Protein AF-A0A2P6FQE7-F1 (afdb_monomer_lite)

Sequence (175 aa):
MYLRPFFWFLISMLLSCQSYEQNRVTEAIDEPSLITPINEGGLLEGHDRLDLSLETLEQQSKDKAEAAEKLAIARKERIVIETEKPPSIDQDINIASFARSSSNQKGQSIYSRPSFHTFNHNTECALLNNDSNAQRFFLNSGGPEIDTKNLDPDGDGFACQWDPAIYRQLAIPED

Radius of gyration: 36.79 Å; chains: 1; bounding box: 106×40×86 Å

Structure (mmCIF, N/CA/C/O backbone):
data_AF-A0A2P6FQE7-F1
#
_entry.id   AF-A0A2P6FQE7-F1
#
loop_
_atom_site.group_PDB
_atom_site.id
_atom_site.type_symbol
_atom_site.label_atom_id
_atom_site.label_alt_id
_atom_site.label_comp_id
_atom_site.label_asym_id
_atom_site.label_entity_id
_atom_site.label_seq_id
_atom_site.pdbx_PDB_ins_code
_atom_site.Cartn_x
_atom_site.Cartn_y
_atom_site.Cartn_z
_atom_site.occupancy
_atom_site.B_iso_or_equiv
_atom_site.auth_seq_id
_atom_site.auth_comp_id
_atom_site.auth_asym_id
_atom_site.auth_atom_id
_atom_site.pdbx_PDB_model_num
ATOM 1 N N . MET A 1 1 ? 70.536 -21.355 20.648 1.00 39.00 1 MET A N 1
ATOM 2 C CA . MET A 1 1 ? 70.490 -20.409 21.781 1.00 39.00 1 MET A CA 1
ATOM 3 C C . MET A 1 1 ? 69.064 -20.428 22.310 1.00 39.00 1 MET A C 1
ATOM 5 O O . MET A 1 1 ? 68.151 -20.057 21.588 1.00 39.00 1 MET A O 1
ATOM 9 N N . TYR A 1 2 ? 68.876 -21.053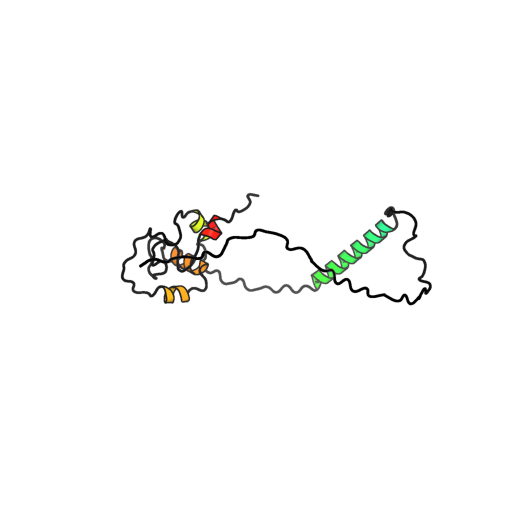 23.472 1.00 45.00 2 TYR A N 1
ATOM 10 C CA . TYR A 1 2 ? 67.594 -21.255 24.151 1.00 45.00 2 TYR A CA 1
ATOM 11 C C . TYR A 1 2 ? 67.109 -19.955 24.816 1.00 45.00 2 TYR A C 1
ATOM 13 O O . TYR A 1 2 ? 67.956 -19.231 25.327 1.00 45.00 2 TYR A O 1
ATOM 21 N N . LEU A 1 3 ? 65.788 -19.708 24.857 1.00 38.44 3 LEU A N 1
ATOM 22 C CA . LEU A 1 3 ? 64.963 -19.578 26.085 1.00 38.44 3 LEU A CA 1
ATOM 23 C C . LEU A 1 3 ? 63.560 -18.984 25.774 1.00 38.44 3 LEU A C 1
ATOM 25 O O . LEU A 1 3 ? 63.424 -17.824 25.404 1.00 38.44 3 LEU A O 1
ATOM 29 N N . ARG A 1 4 ? 62.510 -19.789 25.991 1.00 58.47 4 ARG A N 1
ATOM 30 C CA . ARG A 1 4 ? 61.230 -19.394 26.642 1.00 58.47 4 ARG A CA 1
ATOM 31 C C . ARG A 1 4 ? 61.449 -19.545 28.171 1.00 58.47 4 ARG A C 1
ATOM 33 O O . ARG A 1 4 ? 62.369 -20.312 28.472 1.00 58.47 4 ARG A O 1
ATOM 40 N N . PRO A 1 5 ? 60.674 -18.981 29.144 1.00 56.62 5 PRO A N 1
ATOM 41 C CA . PRO A 1 5 ? 59.196 -19.082 29.254 1.00 56.62 5 PRO A CA 1
ATOM 42 C C . PRO A 1 5 ? 58.508 -18.013 30.178 1.00 56.62 5 PRO A C 1
ATOM 44 O O . PRO A 1 5 ? 59.052 -16.933 30.350 1.00 56.62 5 PRO A O 1
ATOM 47 N N . PHE A 1 6 ? 57.358 -18.372 30.790 1.00 51.47 6 PHE A N 1
ATOM 48 C CA . PHE A 1 6 ? 56.432 -17.672 31.724 1.00 51.47 6 PHE A CA 1
ATOM 49 C C . PHE A 1 6 ? 55.226 -17.022 31.024 1.00 51.47 6 PHE A C 1
ATOM 51 O O . PHE A 1 6 ? 55.340 -15.954 30.447 1.00 51.47 6 PHE A O 1
ATOM 58 N N . PHE A 1 7 ? 54.048 -17.649 30.896 1.00 46.66 7 PHE A N 1
ATOM 59 C CA . PHE A 1 7 ? 53.242 -18.437 31.850 1.00 46.66 7 PHE A CA 1
ATOM 60 C C . PHE A 1 7 ? 52.832 -17.616 33.082 1.00 46.66 7 PHE A C 1
ATOM 62 O O . PHE A 1 7 ? 53.465 -17.685 34.130 1.00 46.66 7 PHE A O 1
ATOM 69 N N . TRP A 1 8 ? 51.749 -16.851 32.938 1.00 44.72 8 TRP A N 1
ATOM 70 C CA . TRP A 1 8 ? 50.928 -16.372 34.049 1.00 44.72 8 TRP A CA 1
ATOM 71 C C . TRP A 1 8 ? 49.517 -16.928 33.801 1.00 44.72 8 TRP A C 1
ATOM 73 O O . TRP A 1 8 ? 48.874 -16.569 32.822 1.00 44.72 8 TRP A O 1
ATOM 83 N N . PHE A 1 9 ? 49.276 -18.140 34.299 1.00 44.72 9 PHE A N 1
ATOM 84 C CA . PHE A 1 9 ? 48.469 -18.432 35.491 1.00 44.72 9 PHE A CA 1
ATOM 85 C C . PHE A 1 9 ? 46.962 -18.152 35.312 1.00 44.72 9 PHE A C 1
ATOM 87 O O . PHE A 1 9 ? 46.507 -17.016 35.290 1.00 44.72 9 PHE A O 1
ATOM 94 N N . LEU A 1 10 ? 46.221 -19.262 35.199 1.00 48.59 10 LEU A N 1
ATOM 95 C CA . LEU A 1 10 ? 44.802 -19.456 35.535 1.00 48.59 10 LEU A CA 1
ATOM 96 C C . LEU A 1 10 ? 44.470 -18.988 36.971 1.00 48.59 10 LEU A C 1
ATOM 98 O O . LEU A 1 10 ? 45.400 -18.873 37.763 1.00 48.59 10 LEU A O 1
ATOM 102 N N . ILE A 1 11 ? 43.159 -18.875 37.290 1.00 53.41 11 ILE A N 1
ATOM 103 C CA . ILE A 1 11 ? 42.444 -18.724 38.604 1.00 53.41 11 ILE A CA 1
ATOM 104 C C . ILE A 1 11 ? 41.598 -17.425 38.573 1.00 53.41 11 ILE A C 1
ATOM 106 O O . ILE A 1 11 ? 42.147 -16.384 38.248 1.00 53.41 11 ILE A O 1
ATOM 110 N N . SER A 1 12 ? 40.290 -17.303 38.852 1.00 53.62 12 SER A N 1
ATOM 111 C CA . SER A 1 12 ? 39.207 -18.092 39.485 1.00 53.62 12 SER A CA 1
ATOM 112 C C . SER A 1 12 ? 37.873 -17.462 39.007 1.00 53.62 12 SER A C 1
ATOM 114 O O . SER A 1 12 ? 37.788 -16.244 38.914 1.00 53.62 12 SER A O 1
ATOM 116 N N . MET A 1 13 ? 36.874 -18.183 38.494 1.00 49.25 13 MET A N 1
ATOM 117 C CA . MET A 1 13 ? 35.735 -18.791 39.211 1.00 49.25 13 MET A CA 1
ATOM 118 C C . MET A 1 13 ? 34.930 -17.852 40.149 1.00 49.25 13 MET A C 1
ATOM 120 O O . MET A 1 13 ? 35.375 -17.544 41.245 1.00 49.25 13 MET A O 1
ATOM 124 N N . LEU A 1 14 ? 33.733 -17.467 39.666 1.00 49.31 14 LEU A N 1
ATOM 125 C CA . LEU A 1 14 ? 32.414 -17.346 40.331 1.00 49.31 14 LEU A CA 1
ATOM 126 C C . LEU A 1 14 ? 32.338 -16.853 41.796 1.00 49.31 14 LEU A C 1
ATOM 128 O O . LEU A 1 14 ? 32.812 -17.558 42.676 1.00 49.31 14 LEU A O 1
ATOM 132 N N . LEU A 1 15 ? 31.576 -15.774 42.064 1.00 50.03 15 LEU A N 1
ATOM 133 C CA . LEU A 1 15 ? 30.361 -15.766 42.920 1.00 50.03 15 LEU A CA 1
ATOM 134 C C . LEU A 1 15 ? 29.827 -14.334 43.190 1.00 50.03 15 LEU A C 1
ATOM 136 O O . LEU A 1 15 ? 30.575 -13.444 43.577 1.00 50.03 15 LEU A O 1
ATOM 140 N N . SER A 1 16 ? 28.497 -14.202 43.104 1.00 42.50 16 SER A N 1
ATOM 141 C CA . SER A 1 16 ? 27.635 -13.321 43.920 1.00 42.50 16 SER A CA 1
ATOM 142 C C . SER A 1 16 ? 27.514 -11.822 43.588 1.00 42.50 16 SER A C 1
ATOM 144 O O . SER A 1 16 ? 28.149 -10.973 44.204 1.00 42.50 16 SER A O 1
ATOM 146 N N . CYS A 1 17 ? 26.518 -11.475 42.762 1.00 47.03 17 CYS A N 1
ATOM 147 C CA . CYS A 1 17 ? 25.745 -10.247 42.984 1.00 47.03 17 CYS A CA 1
ATOM 148 C C . CYS A 1 17 ? 24.783 -10.483 44.161 1.00 47.03 17 CYS A C 1
ATOM 150 O O . CYS A 1 17 ? 23.728 -11.083 43.978 1.00 47.03 17 CYS A O 1
ATOM 152 N N . GLN A 1 18 ? 25.134 -10.021 45.361 1.00 47.56 18 GLN A N 1
ATOM 153 C CA . GLN A 1 18 ? 24.166 -9.769 46.433 1.00 47.56 18 GLN A CA 1
ATOM 154 C C . GLN A 1 18 ? 24.602 -8.558 47.253 1.00 47.56 18 GLN A C 1
ATOM 156 O O . GLN A 1 18 ? 25.494 -8.681 48.084 1.00 47.56 18 GLN A O 1
ATOM 161 N N . SER A 1 19 ? 23.918 -7.433 47.037 1.00 46.88 19 SER A N 1
ATOM 162 C CA . SER A 1 19 ? 23.492 -6.510 48.099 1.00 46.88 19 SER A CA 1
ATOM 163 C C . SER A 1 19 ? 22.696 -5.350 47.488 1.00 46.88 19 SER A C 1
ATOM 165 O O . SER A 1 19 ? 23.228 -4.328 47.069 1.00 46.88 19 SER A O 1
ATOM 167 N N . TYR A 1 20 ? 21.381 -5.548 47.412 1.00 51.09 20 TYR A N 1
ATOM 168 C CA . TYR A 1 20 ? 20.400 -4.474 47.287 1.00 51.09 20 TYR A CA 1
ATOM 169 C C . TYR A 1 20 ? 20.243 -3.867 48.687 1.00 51.09 20 TYR A C 1
ATOM 171 O O . TYR A 1 20 ? 19.619 -4.482 49.551 1.00 51.09 20 TYR A O 1
ATOM 179 N N . GLU A 1 21 ? 20.878 -2.723 48.948 1.00 49.84 21 GLU A N 1
ATOM 180 C CA . GLU A 1 21 ? 20.676 -2.001 50.207 1.00 49.84 21 GLU A CA 1
ATOM 181 C C . GLU A 1 21 ? 19.367 -1.208 50.177 1.00 49.84 21 GLU A C 1
ATOM 183 O O . GLU A 1 21 ? 19.104 -0.384 49.299 1.00 49.84 21 GLU A O 1
ATOM 188 N N .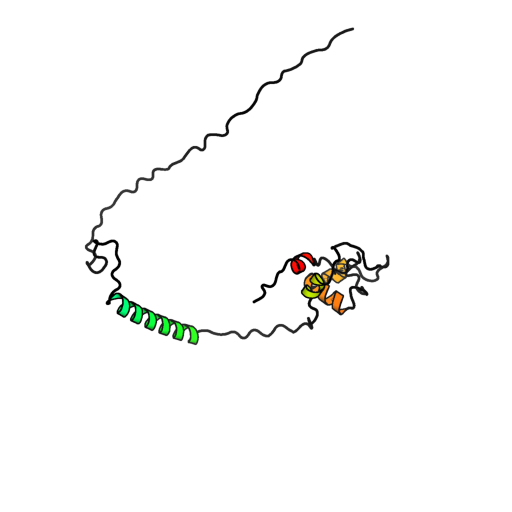 GLN A 1 22 ? 18.546 -1.496 51.183 1.00 45.94 22 GLN A N 1
ATOM 189 C CA . GLN A 1 22 ? 17.302 -0.831 51.522 1.00 45.94 22 GLN A CA 1
ATOM 190 C C . GLN A 1 22 ? 17.583 0.554 52.121 1.00 45.94 22 GLN A C 1
ATOM 192 O O . GLN A 1 22 ? 17.886 0.661 53.306 1.00 45.94 22 GLN A O 1
ATOM 197 N N . ASN A 1 23 ? 17.359 1.626 51.362 1.00 43.31 23 ASN A N 1
ATOM 198 C CA . ASN A 1 23 ? 17.138 2.947 51.958 1.00 43.31 23 ASN A CA 1
ATOM 199 C C . ASN A 1 23 ? 15.663 3.081 52.352 1.00 43.31 23 ASN A C 1
ATOM 201 O O . ASN A 1 23 ? 14.821 3.520 51.570 1.00 43.31 23 ASN A O 1
ATOM 205 N N . ARG A 1 24 ? 15.342 2.664 53.580 1.00 46.38 24 ARG A N 1
ATOM 206 C CA . ARG A 1 24 ? 14.046 2.916 54.218 1.00 46.38 24 ARG A CA 1
ATOM 207 C C . ARG A 1 24 ? 14.148 4.245 54.968 1.00 46.38 24 ARG A C 1
ATOM 209 O O . ARG A 1 24 ? 14.671 4.292 56.076 1.00 46.38 24 ARG A O 1
ATOM 216 N N . VAL A 1 25 ? 13.677 5.325 54.351 1.00 43.59 25 VAL A N 1
ATOM 217 C CA . VAL A 1 25 ? 13.441 6.591 55.055 1.00 43.59 25 VAL A CA 1
ATOM 218 C C . VAL A 1 25 ? 12.284 6.353 56.023 1.00 43.59 25 VAL A C 1
ATOM 220 O O . VAL A 1 25 ? 11.158 6.091 55.608 1.00 43.59 25 VAL A O 1
ATOM 223 N N . THR A 1 26 ? 12.575 6.366 57.319 1.00 47.22 26 THR A N 1
ATOM 224 C CA . THR A 1 26 ? 11.564 6.479 58.370 1.00 47.22 26 THR A CA 1
ATOM 225 C C . THR A 1 26 ? 11.167 7.944 58.471 1.00 47.22 26 THR A C 1
ATOM 227 O O . THR A 1 26 ? 11.887 8.735 59.078 1.00 47.22 26 THR A O 1
ATOM 230 N N . GLU A 1 27 ? 10.046 8.308 57.861 1.00 47.50 27 GLU A N 1
ATOM 231 C CA . GLU A 1 27 ? 9.388 9.582 58.128 1.00 47.50 27 GLU A CA 1
ATOM 232 C C . GLU A 1 27 ? 8.348 9.343 59.224 1.00 47.50 27 GLU A C 1
ATOM 234 O O . GLU A 1 27 ? 7.368 8.619 59.044 1.00 47.50 27 GLU A O 1
ATOM 239 N N . ALA A 1 28 ? 8.650 9.866 60.410 1.00 54.56 28 ALA A N 1
ATOM 240 C CA . ALA A 1 28 ? 7.741 9.899 61.540 1.00 54.56 28 ALA A CA 1
ATOM 241 C C . ALA A 1 28 ? 6.642 10.921 61.234 1.00 54.56 28 ALA A C 1
ATOM 243 O O . ALA A 1 28 ? 6.925 12.113 61.121 1.00 54.56 28 ALA A O 1
ATOM 244 N N . ILE A 1 29 ? 5.404 10.453 61.091 1.00 47.69 29 ILE A N 1
ATOM 245 C CA . ILE A 1 29 ? 4.235 11.329 61.073 1.00 47.69 29 ILE A CA 1
ATOM 246 C C . ILE A 1 29 ? 3.797 11.512 62.525 1.00 47.69 29 ILE A C 1
ATOM 248 O O . ILE A 1 29 ? 3.390 10.563 63.193 1.00 47.69 29 ILE A O 1
ATOM 252 N N . ASP A 1 30 ? 3.961 12.744 62.989 1.00 46.25 30 ASP A N 1
ATOM 253 C CA . ASP A 1 30 ? 3.414 13.304 64.219 1.00 46.25 30 ASP A CA 1
ATOM 254 C C . ASP A 1 30 ? 1.873 13.256 64.137 1.00 46.25 30 ASP A C 1
ATOM 256 O O . ASP A 1 30 ? 1.307 13.669 63.123 1.00 46.25 30 ASP A O 1
ATOM 260 N N . GLU A 1 31 ? 1.187 12.733 65.158 1.00 49.81 31 GLU A N 1
ATOM 261 C CA . GLU A 1 31 ? -0.281 12.792 65.264 1.00 49.81 31 GLU A CA 1
ATOM 262 C C . GLU A 1 31 ? -0.698 14.109 65.943 1.00 49.81 31 GLU A C 1
ATOM 264 O O . GLU A 1 31 ? -0.571 14.236 67.166 1.00 49.81 31 GLU A O 1
ATOM 269 N N . PRO A 1 32 ? -1.274 15.088 65.221 1.00 46.50 32 PRO A N 1
ATOM 270 C CA . PRO A 1 32 ? -2.087 16.111 65.851 1.00 46.50 32 PRO A CA 1
ATOM 271 C C . PRO A 1 32 ? -3.515 15.586 66.030 1.00 46.50 32 PRO A C 1
ATOM 273 O O . PRO A 1 32 ? -4.289 15.431 65.084 1.00 46.50 32 PRO A O 1
ATOM 276 N N . SER A 1 33 ? -3.860 15.340 67.289 1.00 60.47 33 SER A N 1
ATOM 277 C CA . SER A 1 33 ? -5.207 15.047 67.760 1.00 60.47 33 SER A CA 1
ATOM 278 C C . SER A 1 33 ? -6.198 16.154 67.378 1.00 60.47 33 SER A C 1
ATOM 280 O O . SER A 1 33 ? -6.071 17.304 67.791 1.00 60.47 33 SER A O 1
ATOM 282 N N . LEU A 1 34 ? -7.235 15.788 66.621 1.00 38.28 34 LEU A N 1
ATOM 283 C CA . LEU A 1 34 ? -8.416 16.620 66.371 1.00 38.28 34 LEU A CA 1
ATOM 284 C C . LEU A 1 34 ? -9.657 15.723 66.259 1.00 38.28 34 LEU A C 1
ATOM 286 O O . LEU A 1 34 ? -10.215 15.512 65.186 1.00 38.28 34 LEU A O 1
ATOM 290 N N . ILE A 1 35 ? -10.109 15.195 67.398 1.00 42.56 35 ILE A N 1
ATOM 291 C CA . ILE A 1 35 ? -11.469 14.660 67.510 1.00 42.56 35 ILE A CA 1
ATOM 292 C C . ILE A 1 35 ? -12.395 15.861 67.715 1.00 42.56 35 ILE A C 1
ATOM 294 O O . ILE A 1 35 ? -12.490 16.419 68.807 1.00 42.56 35 ILE A O 1
ATOM 298 N N . THR A 1 36 ? -13.060 16.278 66.641 1.00 47.56 36 THR A N 1
ATOM 299 C CA . THR A 1 36 ? -14.309 17.046 66.728 1.00 47.56 36 THR A CA 1
ATOM 300 C C . THR A 1 36 ? -15.475 16.069 66.553 1.00 47.56 36 THR A C 1
ATOM 302 O O . THR A 1 36 ? -15.310 15.063 65.861 1.00 47.56 36 THR A O 1
ATOM 305 N N . PRO A 1 37 ? -16.634 16.296 67.199 1.00 45.41 37 PRO A N 1
ATOM 306 C CA . PRO A 1 37 ? -17.730 15.340 67.181 1.00 45.41 37 PRO A CA 1
ATOM 307 C C . PRO A 1 37 ? -18.388 15.378 65.801 1.00 45.41 37 PRO A C 1
ATOM 309 O O . PRO A 1 37 ? -19.129 16.305 65.472 1.00 45.41 37 PRO A O 1
ATOM 312 N N . ILE A 1 38 ? -18.082 14.384 64.972 1.00 42.78 38 ILE A N 1
ATOM 313 C CA . ILE A 1 38 ? -18.813 14.131 63.734 1.00 42.78 38 ILE A CA 1
ATOM 314 C C . ILE A 1 38 ? -20.143 13.498 64.134 1.00 42.78 38 ILE A C 1
ATOM 316 O O . ILE A 1 38 ? -20.168 12.523 64.877 1.00 42.78 38 ILE A O 1
ATOM 320 N N . ASN A 1 39 ? -21.237 14.108 63.679 1.00 43.69 39 ASN A N 1
ATOM 321 C CA . ASN A 1 39 ? -22.594 13.602 63.839 1.00 43.69 39 ASN A CA 1
ATOM 322 C C . ASN A 1 39 ? -22.652 12.103 63.510 1.00 43.69 39 ASN A C 1
ATOM 324 O O . ASN A 1 39 ? -22.439 11.701 62.367 1.00 43.69 39 ASN A O 1
ATOM 328 N N . GLU A 1 40 ? -22.965 11.318 64.535 1.00 50.97 40 GLU A N 1
ATOM 329 C CA . GLU A 1 40 ? -23.280 9.892 64.497 1.00 50.97 40 GLU A CA 1
ATOM 330 C C . GLU A 1 40 ? -24.487 9.671 63.574 1.00 50.97 40 GLU A C 1
ATOM 332 O O . GLU A 1 40 ? -25.644 9.833 63.962 1.00 50.97 40 GLU A O 1
ATOM 337 N N . GLY A 1 41 ? -24.210 9.377 62.309 1.00 53.38 41 GLY A N 1
ATOM 338 C CA . GLY A 1 41 ? -25.227 9.200 61.279 1.00 53.38 41 GLY A CA 1
ATOM 339 C C . GLY A 1 41 ? -24.694 8.457 60.065 1.00 53.38 41 GLY A C 1
ATOM 340 O O . GLY A 1 41 ? -25.006 8.813 58.934 1.00 53.38 41 GLY A O 1
ATOM 341 N N . GLY A 1 42 ? -23.844 7.458 60.280 1.00 47.62 42 GLY A N 1
ATOM 342 C CA . GLY A 1 42 ? -23.343 6.617 59.205 1.00 47.62 42 GLY A CA 1
ATOM 343 C C . GLY A 1 42 ? -22.217 5.729 59.693 1.00 47.62 42 GLY A C 1
ATOM 344 O O . GLY A 1 42 ? -21.204 6.236 60.152 1.00 47.62 42 GLY A O 1
ATOM 345 N N . LEU A 1 43 ? -22.410 4.420 59.536 1.00 49.88 43 LEU A N 1
ATOM 346 C CA . LEU A 1 43 ? -21.503 3.334 59.916 1.00 49.88 43 LEU A CA 1
ATOM 347 C C . LEU A 1 43 ? -21.448 3.054 61.420 1.00 49.88 43 LEU A C 1
ATOM 349 O O . LEU A 1 43 ? -20.485 3.365 62.109 1.00 49.88 43 LEU A O 1
ATOM 353 N N . LEU A 1 44 ? -22.483 2.356 61.897 1.00 49.94 44 LEU A N 1
ATOM 354 C CA . LEU A 1 44 ? -22.369 1.551 63.107 1.00 49.94 44 LEU A CA 1
ATOM 355 C C . LEU A 1 44 ? -21.296 0.478 62.887 1.00 49.94 44 LEU A C 1
ATOM 357 O O . LEU A 1 44 ? -21.460 -0.466 62.112 1.00 49.94 44 LEU A O 1
ATOM 361 N N . GLU A 1 45 ? -20.187 0.673 63.582 1.00 56.94 45 GLU A N 1
ATOM 362 C CA . GLU A 1 45 ? -19.121 -0.283 63.812 1.00 56.94 45 GLU A CA 1
ATOM 363 C C . GLU A 1 45 ? -19.692 -1.503 64.552 1.00 56.94 45 GLU A C 1
ATOM 365 O O . GLU A 1 45 ? -20.258 -1.378 65.639 1.00 56.94 45 GLU A O 1
ATOM 370 N N . GLY A 1 46 ? -19.603 -2.698 63.958 1.00 53.50 46 GLY A N 1
ATOM 371 C CA . GLY A 1 46 ? -20.006 -3.901 64.687 1.00 53.50 46 GLY A CA 1
ATOM 372 C C . GLY A 1 46 ? -19.995 -5.220 63.934 1.00 53.50 46 GLY A C 1
ATOM 373 O O . GLY A 1 46 ? -19.666 -6.241 64.539 1.00 53.50 46 GLY A O 1
ATOM 374 N N . HIS A 1 47 ? -20.328 -5.265 62.644 1.00 47.53 47 HIS A N 1
ATOM 375 C CA . HIS A 1 47 ? -20.483 -6.547 61.951 1.00 47.53 47 HIS A CA 1
ATOM 376 C C . HIS A 1 47 ? -19.939 -6.465 60.527 1.00 47.53 47 HIS A C 1
ATOM 378 O O . HIS A 1 47 ? -20.310 -5.579 59.767 1.00 47.53 47 HIS A O 1
ATOM 384 N N . ASP A 1 48 ? -19.095 -7.431 60.164 1.00 59.25 48 ASP A N 1
ATOM 385 C CA . ASP A 1 48 ? -18.443 -7.631 58.857 1.00 59.25 48 ASP A CA 1
ATOM 386 C C . ASP A 1 48 ? -19.450 -8.019 57.741 1.00 59.25 48 ASP A C 1
ATOM 388 O O . ASP A 1 48 ? -19.211 -8.875 56.888 1.00 59.25 48 ASP A O 1
ATOM 392 N N . ARG A 1 49 ? -20.670 -7.478 57.814 1.00 58.50 49 ARG A N 1
ATOM 393 C CA . ARG A 1 49 ? -21.817 -7.796 56.968 1.00 58.50 49 ARG A CA 1
ATOM 394 C C . ARG A 1 49 ? -22.602 -6.517 56.697 1.00 58.50 49 ARG A C 1
ATOM 396 O O . ARG A 1 49 ? -23.257 -5.994 57.593 1.00 58.50 49 ARG A O 1
ATOM 403 N N . LEU A 1 50 ? -22.577 -6.058 55.445 1.00 63.75 50 LEU A N 1
ATOM 404 C CA . LEU A 1 50 ? -23.527 -5.062 54.951 1.00 63.75 50 LEU A CA 1
ATOM 405 C C . LEU A 1 50 ? -24.937 -5.677 54.939 1.00 63.75 50 LEU A C 1
ATOM 407 O O . LEU A 1 50 ? -25.188 -6.627 54.194 1.00 63.75 50 LEU A O 1
ATOM 411 N N . ASP A 1 51 ? -25.853 -5.134 55.740 1.00 61.06 51 ASP A N 1
ATOM 412 C CA . ASP A 1 51 ? -27.283 -5.432 55.634 1.00 61.06 51 ASP A CA 1
ATOM 413 C C . ASP A 1 51 ? -27.920 -4.519 54.572 1.00 61.06 51 ASP A C 1
ATOM 415 O O . ASP A 1 51 ? -28.075 -3.315 54.763 1.00 61.06 51 ASP A O 1
ATOM 419 N N . LEU A 1 52 ? -28.248 -5.103 53.417 1.00 64.31 52 LEU A N 1
ATOM 420 C CA . LEU A 1 52 ? -28.828 -4.422 52.252 1.00 64.31 52 LEU A CA 1
ATOM 421 C C . LEU A 1 52 ? -30.370 -4.435 52.260 1.00 64.31 52 LEU A C 1
ATOM 423 O O . LEU A 1 52 ? -30.991 -4.173 51.232 1.00 64.31 52 LEU A O 1
ATOM 427 N N . SER A 1 53 ? -31.029 -4.804 53.360 1.00 65.06 53 SER A N 1
ATOM 428 C CA . SER A 1 53 ? -32.370 -5.380 53.217 1.00 65.06 53 SER A 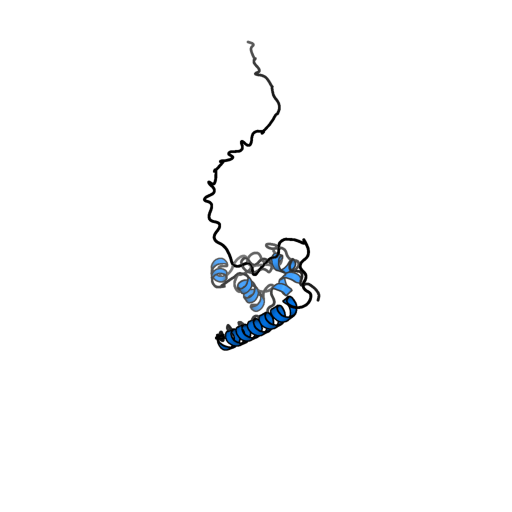CA 1
ATOM 429 C C . SER A 1 53 ? -33.514 -4.417 52.867 1.00 65.06 53 SER A C 1
ATOM 431 O O . SER A 1 53 ? -34.396 -4.874 52.147 1.00 65.06 53 SER A O 1
ATOM 433 N N . LEU A 1 54 ? -33.539 -3.123 53.235 1.00 56.62 54 LEU A N 1
ATOM 434 C CA . LEU A 1 54 ? -34.665 -2.238 52.837 1.00 56.62 54 LEU A CA 1
ATOM 435 C C . LEU A 1 54 ? -34.318 -0.749 52.627 1.00 56.62 54 LEU A C 1
ATOM 437 O O . LEU A 1 54 ? -34.687 -0.198 51.590 1.00 56.62 54 LEU A O 1
ATOM 441 N N . GLU A 1 55 ? -33.572 -0.098 53.529 1.00 62.47 55 GLU A N 1
ATOM 442 C CA . GLU A 1 55 ? -33.188 1.325 53.362 1.00 62.47 55 GLU A CA 1
ATOM 443 C C . GLU A 1 55 ? -32.276 1.544 52.142 1.00 62.47 55 GLU A C 1
ATOM 445 O O . GLU A 1 55 ? -32.380 2.549 51.438 1.00 62.47 55 GLU A O 1
ATOM 450 N N . THR A 1 56 ? -31.439 0.554 51.819 1.00 69.94 56 THR A N 1
ATOM 451 C CA . THR A 1 56 ? -30.527 0.616 50.667 1.00 69.94 56 THR A CA 1
ATOM 452 C C . THR A 1 56 ? -31.235 0.430 49.325 1.00 69.94 56 THR A C 1
ATOM 454 O O . THR A 1 56 ? -30.797 1.006 48.335 1.00 69.94 56 THR A O 1
ATOM 457 N N . LEU A 1 57 ? -32.352 -0.308 49.273 1.00 80.56 57 LEU A N 1
ATOM 458 C CA . LEU A 1 5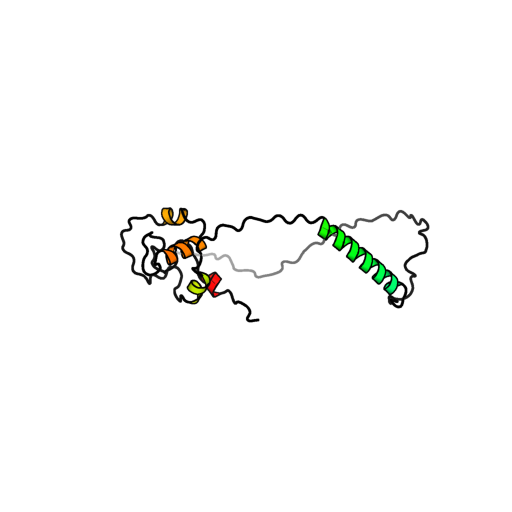7 ? -33.120 -0.506 48.039 1.00 80.56 57 LEU A CA 1
ATOM 459 C C . LEU A 1 57 ? -33.893 0.753 47.658 1.00 80.56 57 LEU A C 1
ATOM 461 O O . LEU A 1 57 ? -33.922 1.131 46.485 1.00 80.56 57 LEU A O 1
ATOM 465 N N . GLU A 1 58 ? -34.496 1.419 48.645 1.00 84.06 58 GLU A N 1
ATOM 466 C CA . GLU A 1 58 ? -35.153 2.700 48.407 1.00 84.06 58 GLU A CA 1
ATOM 467 C C . GLU A 1 58 ? -34.125 3.739 47.951 1.00 84.06 58 GLU A C 1
ATOM 469 O O . GLU A 1 58 ? -34.352 4.430 46.955 1.00 84.06 58 GLU A O 1
ATOM 474 N N . GLN A 1 59 ? -32.960 3.781 48.598 1.00 83.88 59 GLN A N 1
ATOM 475 C CA . GLN A 1 59 ? -31.883 4.680 48.205 1.00 83.88 59 GLN A CA 1
ATOM 476 C C . GLN A 1 59 ? -31.361 4.375 46.795 1.00 83.88 59 GLN A C 1
ATOM 478 O O . GLN A 1 59 ? -31.323 5.260 45.947 1.00 83.88 59 GLN A O 1
ATOM 483 N N . GLN A 1 60 ? -31.101 3.107 46.481 1.00 86.38 60 GLN A N 1
ATOM 484 C CA . GLN A 1 60 ? -30.686 2.673 45.148 1.00 86.38 60 GLN A CA 1
ATOM 485 C C . GLN A 1 60 ? -31.735 3.016 44.077 1.00 86.38 60 GLN A C 1
ATOM 487 O O . GLN A 1 60 ? -31.387 3.338 42.938 1.00 86.38 60 GLN A O 1
ATOM 492 N N . SER A 1 61 ? -33.026 2.962 44.422 1.00 88.94 61 SER A N 1
ATOM 493 C CA . SER A 1 61 ? -34.105 3.356 43.515 1.00 88.94 61 SER A CA 1
ATOM 494 C C . SER A 1 61 ? -34.102 4.862 43.231 1.00 88.94 61 SER A C 1
ATOM 496 O O . SER A 1 61 ? -34.283 5.258 42.076 1.00 88.94 61 SER A O 1
ATOM 498 N N . LYS A 1 62 ? -33.823 5.687 44.251 1.00 91.12 62 LYS A N 1
ATOM 499 C CA . LYS A 1 62 ? -33.681 7.144 44.128 1.00 91.12 62 LYS A CA 1
ATOM 500 C C . LYS A 1 62 ? -32.451 7.498 43.298 1.00 91.12 62 LYS A C 1
ATOM 502 O O . LYS A 1 62 ? -32.581 8.224 42.316 1.00 91.12 62 LYS A O 1
ATOM 507 N N . ASP A 1 63 ? -31.307 6.890 43.596 1.00 90.25 63 ASP A N 1
ATOM 508 C CA . ASP A 1 63 ? -30.052 7.119 42.875 1.00 90.25 63 ASP A CA 1
ATOM 509 C C . ASP A 1 63 ? -30.176 6.732 41.393 1.00 90.25 63 ASP A C 1
ATOM 511 O O . ASP A 1 63 ? -29.713 7.447 40.501 1.00 90.25 63 ASP A O 1
ATOM 515 N N . LYS A 1 64 ? -30.866 5.621 41.095 1.00 94.31 64 LYS A N 1
ATOM 516 C CA . LYS A 1 64 ? -31.156 5.199 39.717 1.00 94.31 64 LYS A CA 1
ATOM 517 C C . LYS A 1 64 ? -32.049 6.204 38.987 1.00 94.31 64 LYS A C 1
ATOM 519 O O . LYS A 1 64 ? -31.824 6.456 37.802 1.00 94.31 64 LYS A O 1
ATOM 524 N N . ALA A 1 65 ? -33.066 6.741 39.662 1.00 96.00 65 ALA A N 1
ATOM 525 C CA . ALA A 1 65 ? -33.962 7.736 39.082 1.00 96.00 65 ALA A CA 1
ATOM 526 C C . ALA A 1 65 ? -33.214 9.043 38.780 1.00 96.00 65 ALA A C 1
ATOM 528 O O . ALA A 1 65 ? -33.312 9.562 37.667 1.00 96.00 65 ALA A O 1
ATOM 529 N N . GLU A 1 66 ? -32.389 9.509 39.717 1.00 96.50 66 GLU A N 1
ATOM 530 C CA . GLU A 1 66 ? -31.557 10.699 39.543 1.00 96.50 66 GLU A CA 1
ATOM 531 C C . GLU A 1 66 ? -30.527 10.516 38.415 1.00 96.50 66 GLU A C 1
ATOM 533 O O . GLU A 1 66 ? -30.363 11.385 37.555 1.00 96.50 66 GLU A O 1
ATOM 538 N N . ALA A 1 67 ? -29.860 9.359 38.355 1.00 95.69 67 ALA A N 1
ATOM 539 C CA . ALA A 1 67 ? -28.923 9.041 37.282 1.00 95.69 67 ALA A CA 1
ATOM 540 C C . ALA A 1 67 ? -29.609 9.017 35.905 1.00 95.69 67 ALA A C 1
ATOM 542 O O . ALA A 1 67 ? -29.036 9.482 34.916 1.00 95.69 67 ALA A O 1
ATOM 543 N N . ALA A 1 68 ? -30.844 8.511 35.831 1.00 96.25 68 ALA A N 1
ATOM 544 C CA . ALA A 1 68 ? -31.627 8.510 34.600 1.00 96.25 68 ALA A CA 1
ATOM 545 C C . ALA A 1 68 ? -32.007 9.932 34.155 1.00 96.25 68 ALA A C 1
ATOM 547 O O . ALA A 1 68 ? -31.934 10.234 32.961 1.00 96.25 68 ALA A O 1
ATOM 548 N N . GLU A 1 69 ? -32.356 10.814 35.093 1.00 96.75 69 GLU A N 1
ATOM 549 C CA . GLU A 1 69 ? -32.644 12.222 34.810 1.00 96.75 69 GLU A CA 1
ATOM 550 C C . GLU A 1 69 ? -31.401 12.956 34.293 1.00 96.75 69 GLU A C 1
ATOM 552 O O . GLU A 1 69 ? -31.438 13.562 33.219 1.00 96.75 69 GLU A O 1
ATOM 557 N N . LYS A 1 70 ? -30.267 12.820 34.990 1.00 95.69 70 LYS A N 1
ATOM 558 C CA . LYS A 1 70 ? -28.975 13.382 34.565 1.00 95.69 70 LYS A CA 1
ATOM 559 C C . LYS A 1 70 ? -28.585 12.908 33.170 1.00 95.69 70 LYS A C 1
ATOM 561 O O . LYS A 1 70 ? -28.169 13.707 32.331 1.00 95.69 70 LYS A O 1
ATOM 566 N N . LEU A 1 71 ? -28.772 11.619 32.885 1.00 95.06 71 LEU A N 1
ATOM 567 C CA . LEU A 1 71 ? -28.508 11.061 31.563 1.00 95.06 71 LEU A CA 1
ATOM 568 C C . LEU A 1 71 ? -29.440 11.649 30.495 1.00 95.06 71 LEU A C 1
ATOM 570 O O . LEU A 1 71 ? -29.005 11.894 29.370 1.00 95.06 71 LEU A O 1
ATOM 574 N N . ALA A 1 72 ? -30.713 11.884 30.820 1.00 95.62 72 ALA A N 1
ATOM 575 C CA . ALA A 1 72 ? -31.661 12.505 29.901 1.00 95.62 72 ALA A CA 1
ATOM 576 C C . ALA A 1 72 ? -31.287 13.962 29.589 1.00 95.62 72 ALA A C 1
ATOM 578 O O . ALA A 1 72 ? -31.384 14.372 28.433 1.00 95.62 72 ALA A O 1
ATOM 579 N N . ILE A 1 73 ? -30.818 14.722 30.582 1.00 96.06 73 ILE A N 1
ATOM 580 C CA . ILE A 1 73 ? -30.312 16.091 30.402 1.00 96.06 73 ILE A CA 1
ATOM 581 C C . ILE A 1 73 ? -29.057 16.078 29.522 1.00 96.06 73 ILE A C 1
ATOM 583 O O . ILE A 1 73 ? -29.041 16.718 28.472 1.00 96.06 73 ILE A O 1
ATOM 587 N N . ALA A 1 74 ? -28.064 15.253 29.864 1.00 93.00 74 ALA A N 1
ATOM 588 C CA . ALA A 1 74 ? -26.823 15.131 29.097 1.00 93.00 74 ALA A CA 1
ATOM 589 C C . ALA A 1 74 ? -27.065 14.716 27.633 1.00 93.00 74 ALA A C 1
ATOM 591 O O . ALA A 1 74 ? -26.342 15.125 26.726 1.00 93.00 74 ALA A O 1
ATOM 592 N N . ARG A 1 75 ? -28.105 13.912 27.373 1.00 92.19 75 ARG A N 1
ATOM 593 C CA . ARG A 1 75 ? -28.523 13.558 26.008 1.00 92.19 75 ARG A CA 1
ATOM 594 C C . ARG A 1 75 ? -29.120 14.738 25.240 1.00 92.19 75 ARG A C 1
ATOM 596 O O . ARG A 1 75 ? -28.906 14.799 24.035 1.00 92.19 75 ARG A O 1
ATOM 603 N N . LYS A 1 76 ? -29.849 15.645 25.900 1.00 93.69 76 LYS A N 1
ATOM 604 C CA . LYS A 1 76 ? -30.429 16.850 25.274 1.00 93.69 76 LYS A CA 1
ATOM 605 C C . LYS A 1 76 ? -29.370 17.906 24.956 1.00 93.69 76 LYS A C 1
ATOM 607 O O . LYS A 1 76 ? -29.498 18.598 23.956 1.00 93.69 76 LYS A O 1
ATOM 612 N N . GLU A 1 77 ? -28.341 18.016 25.790 1.00 92.62 77 GLU A N 1
ATOM 613 C CA . GLU A 1 77 ? -27.236 18.970 25.608 1.00 92.62 77 GLU A CA 1
ATOM 614 C C . GLU A 1 77 ? -26.179 18.489 24.605 1.00 92.62 77 GLU A C 1
ATOM 616 O O . GLU A 1 77 ? -25.313 19.257 24.185 1.00 92.62 77 GLU A O 1
ATOM 621 N N . ARG A 1 78 ? -26.235 17.217 24.192 1.00 86.00 78 ARG A N 1
ATOM 622 C CA . ARG A 1 78 ? -25.309 16.667 23.206 1.00 86.00 78 ARG A CA 1
ATOM 623 C C . ARG A 1 78 ? -25.522 17.337 21.851 1.00 86.00 78 ARG A C 1
ATOM 625 O O . ARG A 1 78 ? -26.513 17.094 21.168 1.00 86.00 78 ARG A O 1
ATOM 632 N N . ILE A 1 79 ? -24.510 18.071 21.412 1.00 88.62 79 ILE A N 1
ATOM 633 C CA . ILE A 1 79 ? -24.380 18.521 20.030 1.00 88.62 79 ILE A CA 1
ATOM 634 C C . ILE A 1 79 ? -23.744 17.377 19.234 1.00 88.62 79 ILE A C 1
ATOM 636 O O . ILE A 1 79 ? -22.605 16.989 19.495 1.00 88.62 79 ILE A O 1
ATOM 640 N N . VAL A 1 80 ? -24.490 16.807 18.288 1.00 84.38 80 VAL A N 1
ATOM 641 C CA . VAL A 1 80 ? -23.952 15.848 17.315 1.00 84.38 80 VAL A CA 1
ATOM 642 C C . VAL A 1 80 ? -23.481 16.648 16.110 1.00 84.38 80 VAL A C 1
ATOM 644 O O . VAL A 1 80 ? -24.286 17.276 15.428 1.00 84.38 80 VAL A O 1
ATOM 647 N N . ILE A 1 81 ? -22.172 16.664 15.880 1.00 85.50 81 ILE A N 1
ATOM 648 C CA . ILE A 1 81 ? -21.592 17.284 14.692 1.00 85.50 81 ILE A CA 1
ATOM 649 C C . ILE A 1 81 ? -21.635 16.232 13.585 1.00 85.50 81 ILE A C 1
ATOM 651 O O . ILE A 1 81 ? -20.944 15.218 13.671 1.00 85.50 81 ILE A O 1
ATOM 655 N N . GLU A 1 82 ? -22.466 16.460 12.571 1.00 79.62 82 GLU A N 1
ATOM 656 C CA . GLU A 1 82 ? -22.466 15.648 11.356 1.00 79.62 82 GLU A CA 1
ATOM 657 C C . GLU A 1 82 ? -21.172 15.949 10.593 1.00 79.62 82 GLU A C 1
ATOM 659 O O . GLU A 1 82 ? -20.988 17.032 10.038 1.00 79.62 82 GLU A O 1
ATOM 664 N N . THR A 1 83 ? -20.227 15.016 10.620 1.00 78.06 83 THR A N 1
ATOM 665 C CA . THR A 1 83 ? -19.042 15.104 9.770 1.00 78.06 83 THR A CA 1
ATOM 666 C C . THR A 1 83 ? -19.429 14.748 8.346 1.00 78.06 83 THR A C 1
ATOM 668 O O . THR A 1 83 ? -20.106 13.742 8.125 1.00 78.06 83 THR A O 1
ATOM 671 N N . GLU A 1 84 ? -18.956 15.524 7.375 1.00 78.88 84 GLU A N 1
ATOM 672 C CA . GLU A 1 84 ? -19.086 15.175 5.964 1.00 78.88 84 GLU A CA 1
ATOM 673 C C . GLU A 1 84 ? -18.515 13.771 5.729 1.00 78.88 84 GLU A C 1
ATOM 675 O O . GLU A 1 84 ? -17.412 13.449 6.185 1.00 78.88 84 GLU A O 1
ATOM 680 N N . LYS A 1 85 ? -19.278 12.919 5.031 1.00 62.22 85 LYS A N 1
ATOM 681 C CA . LYS A 1 85 ? -18.788 11.610 4.602 1.00 62.22 85 LYS A CA 1
ATOM 682 C C . LYS A 1 85 ? -17.529 11.864 3.768 1.00 62.22 85 LYS A C 1
ATOM 684 O O . LYS A 1 85 ? -17.640 12.567 2.760 1.00 62.22 85 LYS A O 1
ATOM 689 N N . PRO A 1 86 ? -16.354 11.332 4.154 1.00 65.25 86 PRO A N 1
ATOM 690 C CA . PRO A 1 86 ? -15.164 11.491 3.335 1.00 65.25 86 PRO A CA 1
ATOM 691 C C . PRO A 1 86 ? -15.483 10.999 1.918 1.00 65.25 86 PRO A C 1
ATOM 693 O O . PRO A 1 86 ? -16.276 10.058 1.776 1.00 65.25 86 PRO A O 1
ATOM 696 N N . PRO A 1 87 ? -14.928 11.641 0.873 1.00 57.00 87 PRO A N 1
ATOM 697 C CA . PRO A 1 87 ? -15.195 11.244 -0.499 1.00 57.00 87 PRO A CA 1
ATOM 698 C C . PRO A 1 87 ? -14.986 9.737 -0.618 1.00 57.00 87 PRO A C 1
ATOM 700 O O . PRO A 1 87 ? -13.965 9.213 -0.164 1.00 57.00 87 PRO A O 1
ATOM 703 N N . SER A 1 88 ? -15.964 9.037 -1.194 1.00 55.38 88 SER A N 1
ATOM 704 C CA . SER A 1 88 ? -15.779 7.646 -1.578 1.00 55.38 88 SER A CA 1
ATOM 705 C C . SER A 1 88 ? -14.744 7.644 -2.693 1.00 55.38 88 SER A C 1
ATOM 707 O O . SER A 1 88 ? -15.078 7.786 -3.867 1.00 55.38 88 SER A O 1
ATOM 709 N N . ILE A 1 89 ? -13.466 7.557 -2.326 1.00 58.12 89 ILE A N 1
ATOM 710 C CA . ILE A 1 89 ? -12.475 7.036 -3.252 1.00 58.12 89 ILE A CA 1
ATOM 711 C C . ILE A 1 89 ? -13.026 5.668 -3.621 1.00 58.12 89 ILE A C 1
ATOM 713 O O . ILE A 1 89 ? -13.361 4.897 -2.723 1.00 58.12 89 ILE A O 1
ATOM 717 N N . ASP A 1 90 ? -13.219 5.436 -4.911 1.00 54.31 90 ASP A N 1
ATOM 718 C CA . ASP A 1 90 ? -13.655 4.164 -5.465 1.00 54.31 90 ASP A CA 1
ATOM 719 C C . ASP A 1 90 ? -12.617 3.106 -5.039 1.00 54.31 90 ASP A C 1
ATOM 721 O O . ASP A 1 90 ? -11.550 2.949 -5.630 1.00 54.31 90 ASP A O 1
ATOM 725 N N . GLN A 1 91 ? -12.839 2.536 -3.853 1.00 61.50 91 GLN A N 1
ATOM 726 C CA . GLN A 1 91 ? -11.955 1.643 -3.102 1.00 61.50 91 GLN A CA 1
ATOM 727 C C . GLN A 1 91 ? -12.559 0.239 -3.088 1.00 61.50 91 GLN A C 1
ATOM 729 O O . GLN A 1 91 ? -12.359 -0.513 -2.135 1.00 61.50 91 GLN A O 1
ATOM 734 N N . ASP A 1 92 ? -13.273 -0.136 -4.151 1.00 73.94 92 ASP A N 1
ATOM 735 C CA . ASP A 1 92 ? -13.843 -1.480 -4.308 1.00 73.94 92 ASP A CA 1
ATOM 736 C C . ASP A 1 92 ? -12.766 -2.582 -4.347 1.00 73.94 92 ASP A C 1
ATOM 738 O O . ASP A 1 92 ? -13.057 -3.774 -4.241 1.00 73.94 92 ASP A O 1
ATOM 742 N N . ILE A 1 93 ? -11.487 -2.203 -4.411 1.00 88.12 93 ILE A N 1
ATOM 743 C CA . ILE A 1 93 ? -10.366 -3.122 -4.260 1.00 88.12 93 ILE A CA 1
ATOM 744 C C . ILE A 1 93 ? -10.074 -3.391 -2.787 1.00 88.12 93 ILE A C 1
ATOM 746 O O . ILE A 1 93 ? -9.455 -2.601 -2.062 1.00 88.12 93 ILE A O 1
ATOM 750 N N . ASN A 1 94 ? -10.432 -4.601 -2.375 1.00 91.75 94 ASN A N 1
ATOM 751 C CA . ASN A 1 94 ? -10.071 -5.146 -1.081 1.00 91.75 94 ASN A CA 1
ATOM 752 C C . ASN A 1 94 ? -8.637 -5.721 -1.103 1.00 91.75 94 ASN A C 1
ATOM 754 O O . ASN A 1 94 ? -8.375 -6.855 -1.511 1.00 91.75 94 ASN A O 1
ATOM 758 N N . ILE A 1 95 ? -7.684 -4.930 -0.611 1.00 93.88 95 ILE A N 1
ATOM 759 C CA . ILE A 1 95 ? -6.274 -5.340 -0.497 1.00 93.88 95 ILE A CA 1
ATOM 760 C C . ILE A 1 95 ? -6.055 -6.462 0.528 1.00 93.88 95 ILE A C 1
ATOM 762 O O . ILE A 1 95 ? -5.109 -7.233 0.395 1.00 93.88 95 ILE A O 1
ATOM 766 N N . ALA A 1 96 ? -6.936 -6.601 1.524 1.00 93.75 96 ALA A N 1
ATOM 767 C CA . ALA A 1 96 ? -6.835 -7.659 2.525 1.00 93.75 96 ALA A CA 1
ATOM 768 C C . ALA A 1 96 ? -7.237 -9.021 1.944 1.00 93.75 96 ALA A C 1
ATOM 770 O O . ALA A 1 96 ? -6.626 -10.038 2.274 1.00 93.75 96 ALA A O 1
ATOM 771 N N . SER A 1 97 ? -8.236 -9.067 1.053 1.00 92.62 97 SER A N 1
ATOM 772 C CA . SER A 1 97 ? -8.521 -10.287 0.293 1.00 92.62 97 SER A CA 1
ATOM 773 C C . SER A 1 97 ? -7.377 -10.625 -0.656 1.00 92.62 97 SER A C 1
ATOM 775 O O . SER A 1 97 ? -6.966 -11.779 -0.676 1.00 92.62 97 SER A O 1
ATOM 777 N N . PHE A 1 98 ? -6.800 -9.633 -1.348 1.00 94.50 98 PHE A N 1
ATOM 778 C CA . PHE A 1 98 ? -5.639 -9.852 -2.220 1.00 94.50 98 PHE A CA 1
ATOM 779 C C . PHE A 1 98 ? -4.424 -10.409 -1.455 1.00 94.50 98 PHE A C 1
ATOM 781 O O . PHE A 1 98 ? -3.776 -11.362 -1.895 1.00 94.50 98 PHE A O 1
ATOM 788 N N . ALA A 1 99 ? -4.135 -9.868 -0.269 1.00 95.56 99 ALA A N 1
ATOM 789 C CA . ALA A 1 99 ? -3.062 -10.361 0.590 1.00 95.56 99 ALA A CA 1
ATOM 790 C C . ALA A 1 99 ? -3.255 -11.834 0.979 1.00 95.56 99 ALA A C 1
ATOM 792 O O . ALA A 1 99 ? -2.290 -12.593 0.994 1.00 95.56 99 ALA A O 1
ATOM 793 N N . ARG A 1 100 ? -4.495 -12.239 1.287 1.00 93.44 100 ARG A N 1
ATOM 794 C CA . ARG A 1 100 ? -4.828 -13.614 1.690 1.00 93.44 100 ARG A CA 1
ATOM 795 C C . ARG A 1 100 ? -4.873 -14.590 0.517 1.00 93.44 100 ARG A C 1
ATOM 797 O O . ARG A 1 100 ? -4.539 -15.753 0.704 1.00 93.44 100 ARG A O 1
ATOM 804 N N . SER A 1 101 ? -5.274 -14.141 -0.672 1.00 93.38 101 SER A N 1
ATOM 805 C CA . SER A 1 101 ? -5.265 -14.977 -1.878 1.00 93.38 101 SER A CA 1
ATOM 806 C C . SER A 1 101 ? -3.874 -15.135 -2.490 1.00 93.38 101 SER A C 1
ATOM 808 O O . SER A 1 101 ? -3.618 -16.120 -3.174 1.00 93.38 101 SER A O 1
ATOM 810 N N . SER A 1 102 ? -2.977 -14.168 -2.279 1.00 93.44 102 SER A N 1
ATOM 811 C CA . SER A 1 102 ? -1.604 -14.233 -2.782 1.00 93.44 102 SER A CA 1
ATOM 812 C C . SER A 1 102 ? -0.722 -15.090 -1.874 1.00 93.44 102 SER A C 1
ATOM 814 O O . SER A 1 102 ? -0.692 -14.915 -0.657 1.00 93.44 102 SER A O 1
ATOM 816 N N . SER A 1 103 ? 0.056 -15.986 -2.477 1.00 91.75 103 SER A N 1
ATOM 817 C CA . SER A 1 103 ? 1.032 -16.838 -1.781 1.00 91.75 103 SER A CA 1
ATOM 818 C C . SER A 1 103 ? 2.457 -16.277 -1.792 1.00 91.75 103 SER A 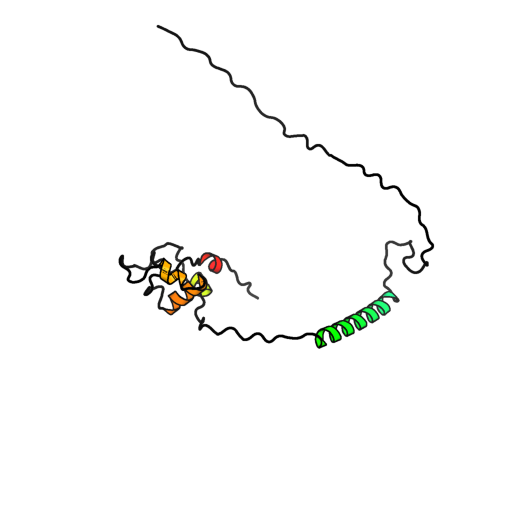C 1
ATOM 820 O O . SER A 1 103 ? 3.353 -16.855 -1.181 1.00 91.75 103 SER A O 1
ATOM 822 N N . ASN A 1 104 ? 2.681 -15.178 -2.510 1.00 94.00 104 ASN A N 1
ATOM 823 C CA . ASN A 1 104 ? 4.014 -14.659 -2.808 1.00 94.00 104 ASN A CA 1
ATOM 824 C C . ASN A 1 104 ? 4.619 -13.971 -1.584 1.00 94.00 104 ASN A C 1
ATOM 826 O O . ASN A 1 104 ? 3.907 -13.342 -0.787 1.00 94.00 104 ASN A O 1
ATOM 830 N N . GLN A 1 105 ? 5.931 -14.097 -1.427 1.00 95.06 105 GLN A N 1
ATOM 831 C CA . GLN A 1 105 ? 6.686 -13.391 -0.397 1.00 95.06 105 GLN A CA 1
ATOM 832 C C . GLN A 1 105 ? 7.078 -11.995 -0.887 1.00 95.06 105 GLN A C 1
ATOM 834 O O . GLN A 1 105 ? 7.249 -11.783 -2.083 1.00 95.06 105 GLN A O 1
ATOM 839 N N . LYS A 1 106 ? 7.240 -11.046 0.039 1.00 95.25 106 LYS A N 1
ATOM 840 C CA . LYS A 1 106 ? 7.765 -9.718 -0.292 1.00 95.25 106 LYS A CA 1
ATOM 841 C C . LYS A 1 106 ? 9.189 -9.839 -0.852 1.00 95.25 106 LYS A C 1
ATOM 843 O O . LYS A 1 106 ? 10.009 -10.557 -0.276 1.00 95.25 106 LYS A O 1
ATOM 848 N N . GLY A 1 107 ? 9.461 -9.175 -1.968 1.00 94.69 107 GLY A N 1
ATOM 849 C CA . GLY A 1 107 ? 10.689 -9.262 -2.755 1.00 94.69 107 GLY A CA 1
ATOM 850 C C . GLY A 1 107 ? 10.816 -10.515 -3.630 1.00 94.69 107 GLY A C 1
ATOM 851 O O . GLY A 1 107 ? 11.842 -10.705 -4.286 1.00 94.69 107 GLY A O 1
ATOM 852 N N . GLN A 1 108 ? 9.819 -11.407 -3.649 1.00 96.56 108 GLN A N 1
ATOM 853 C CA . GLN A 1 108 ? 9.854 -12.593 -4.502 1.00 96.56 108 GLN A CA 1
ATOM 854 C C . GLN A 1 108 ? 9.440 -12.228 -5.927 1.00 96.56 108 GLN A C 1
ATOM 856 O O . GLN A 1 108 ? 8.255 -12.186 -6.226 1.00 96.56 108 GLN A O 1
ATOM 861 N N . SER A 1 109 ? 10.407 -12.056 -6.826 1.00 95.44 109 SER A N 1
ATOM 862 C CA . SER A 1 109 ? 10.127 -11.746 -8.231 1.00 95.44 109 SER A CA 1
ATOM 863 C C . SER A 1 109 ? 9.375 -12.887 -8.933 1.00 95.44 109 SER A C 1
ATOM 865 O O . SER A 1 109 ? 9.955 -13.925 -9.263 1.00 95.44 109 SER A O 1
ATOM 867 N N . ILE A 1 110 ? 8.069 -12.710 -9.140 1.00 96.50 110 ILE A N 1
ATOM 868 C CA . ILE A 1 110 ? 7.194 -13.651 -9.861 1.00 96.50 110 ILE A CA 1
ATOM 869 C C . ILE A 1 110 ? 6.659 -13.056 -11.164 1.00 96.50 110 ILE A C 1
ATOM 871 O O . ILE A 1 110 ? 6.366 -13.795 -12.104 1.00 96.50 110 ILE A O 1
ATOM 875 N N . TYR A 1 111 ? 6.538 -11.730 -11.229 1.00 95.44 111 TYR A N 1
ATOM 876 C CA . TYR A 1 111 ? 6.142 -11.009 -12.423 1.00 95.44 111 TYR A CA 1
ATOM 877 C C . TYR A 1 111 ? 7.386 -10.447 -13.097 1.00 95.44 111 TYR A C 1
ATOM 879 O O . TYR A 1 111 ? 8.139 -9.670 -12.518 1.00 95.44 111 TYR A O 1
ATOM 887 N N . SER A 1 112 ? 7.601 -10.822 -14.356 1.00 94.69 112 SER A N 1
ATOM 888 C CA . SER A 1 112 ? 8.738 -10.317 -15.121 1.00 94.69 112 SER A CA 1
ATOM 889 C C . SER A 1 112 ? 8.602 -8.808 -15.343 1.00 94.69 112 SER A C 1
ATOM 891 O O . SER A 1 112 ? 7.599 -8.344 -15.892 1.00 94.69 112 SER A O 1
ATOM 893 N N . ARG A 1 113 ? 9.637 -8.045 -14.977 1.00 93.75 113 ARG A N 1
ATOM 894 C CA . ARG A 1 113 ? 9.718 -6.595 -15.199 1.00 93.75 113 ARG A CA 1
ATOM 895 C C . ARG A 1 113 ? 10.827 -6.259 -16.206 1.00 93.75 113 ARG A C 1
ATOM 897 O O . ARG A 1 113 ? 11.880 -6.899 -16.190 1.00 93.75 113 ARG A O 1
ATOM 904 N N . PRO A 1 114 ? 10.608 -5.299 -17.122 1.00 91.62 114 PRO A N 1
ATOM 905 C CA . PRO A 1 114 ? 11.657 -4.843 -18.028 1.00 91.62 114 PRO A CA 1
ATOM 906 C C . PRO A 1 114 ? 12.733 -4.079 -17.248 1.00 91.62 114 PRO A C 1
ATOM 908 O O . PRO A 1 114 ? 12.417 -3.386 -16.298 1.00 91.62 114 PRO A O 1
ATOM 911 N N . SER A 1 115 ? 13.997 -4.125 -17.675 1.00 89.31 115 SER A N 1
ATOM 912 C CA . SER A 1 115 ? 15.077 -3.380 -16.996 1.00 89.31 115 SER A CA 1
ATOM 913 C C . SER A 1 115 ? 15.034 -1.861 -17.220 1.00 89.31 115 SER A C 1
ATOM 915 O O . SER A 1 115 ? 15.808 -1.124 -16.613 1.00 89.31 115 SER A O 1
ATOM 917 N N . PHE A 1 116 ? 14.179 -1.387 -18.129 1.00 92.88 116 PHE A N 1
ATOM 918 C CA . PHE A 1 116 ? 14.009 0.026 -18.447 1.00 92.88 116 PHE A CA 1
ATOM 919 C C . PHE A 1 116 ? 12.575 0.453 -18.146 1.00 92.88 116 PHE A C 1
ATOM 921 O O . PHE A 1 116 ? 11.628 -0.143 -18.661 1.00 92.88 116 PHE A O 1
ATOM 928 N N . HIS A 1 117 ? 12.429 1.518 -17.361 1.00 91.19 117 HIS A N 1
ATOM 929 C CA . HIS A 1 117 ? 11.140 2.062 -16.952 1.00 91.19 117 HIS A CA 1
ATOM 930 C C . HIS A 1 117 ? 11.063 3.544 -17.308 1.00 91.19 117 HIS A C 1
ATOM 932 O O . HIS A 1 117 ? 12.016 4.295 -17.107 1.00 91.19 117 HIS A O 1
ATOM 938 N N . THR A 1 118 ? 9.909 3.976 -17.812 1.00 93.94 118 THR A N 1
ATOM 939 C CA . THR A 1 118 ? 9.648 5.392 -18.106 1.00 93.94 118 THR A CA 1
ATOM 940 C C . THR A 1 118 ? 9.429 6.209 -16.833 1.00 93.94 118 THR A C 1
ATOM 942 O O . THR A 1 118 ? 9.769 7.389 -16.795 1.00 93.94 118 THR A O 1
ATOM 945 N N . PHE A 1 119 ? 8.877 5.582 -15.792 1.00 95.50 119 PHE A N 1
ATOM 946 C CA . PHE A 1 119 ? 8.565 6.221 -14.519 1.00 95.50 119 PHE A CA 1
ATOM 947 C C . PHE A 1 119 ? 9.569 5.829 -13.433 1.00 95.50 119 PHE A C 1
ATOM 949 O O . PHE A 1 119 ? 10.043 4.690 -13.372 1.00 95.50 119 PHE A O 1
ATOM 956 N N . ASN A 1 120 ? 9.894 6.785 -12.562 1.00 96.19 120 ASN A N 1
ATOM 957 C CA . ASN A 1 120 ? 10.754 6.546 -11.411 1.00 96.19 120 ASN A CA 1
ATOM 958 C C . ASN A 1 120 ? 9.923 6.003 -10.241 1.00 96.19 120 ASN A C 1
ATOM 960 O O . ASN A 1 120 ? 9.017 6.689 -9.773 1.00 96.19 120 ASN A O 1
ATOM 964 N N . HIS A 1 121 ? 10.282 4.816 -9.746 1.00 95.44 121 HIS A N 1
ATOM 965 C CA . HIS A 1 121 ? 9.607 4.148 -8.630 1.00 95.44 121 HIS A CA 1
ATOM 966 C C . HIS A 1 121 ? 9.410 5.060 -7.409 1.00 95.44 121 HIS A C 1
ATOM 968 O O . HIS A 1 121 ? 8.293 5.246 -6.936 1.00 95.44 121 HIS A O 1
ATOM 974 N N . ASN A 1 122 ? 10.487 5.694 -6.931 1.00 95.62 122 ASN A N 1
ATOM 975 C CA . ASN A 1 122 ? 10.434 6.529 -5.729 1.00 95.62 122 ASN A CA 1
ATOM 976 C C . ASN A 1 122 ? 9.516 7.740 -5.924 1.00 95.62 122 ASN A C 1
ATOM 978 O O . ASN A 1 122 ? 8.811 8.134 -4.999 1.00 95.62 122 ASN A O 1
ATOM 982 N N . THR A 1 123 ? 9.519 8.332 -7.123 1.00 96.50 123 THR A N 1
ATOM 983 C CA . THR A 1 123 ? 8.648 9.464 -7.450 1.00 96.50 123 THR A CA 1
ATOM 984 C C . THR A 1 123 ? 7.184 9.049 -7.482 1.00 96.50 123 THR A C 1
ATOM 986 O O . THR A 1 123 ? 6.377 9.700 -6.827 1.00 96.50 123 THR A O 1
ATOM 989 N N . GLU A 1 124 ? 6.831 7.973 -8.189 1.00 96.62 124 GLU A N 1
ATOM 990 C CA . GLU A 1 124 ? 5.428 7.547 -8.288 1.00 96.62 124 GLU A CA 1
ATOM 991 C C . GLU A 1 124 ? 4.891 7.044 -6.939 1.00 96.62 124 GLU A C 1
ATOM 993 O O . GLU A 1 124 ? 3.762 7.368 -6.578 1.00 96.62 124 GLU A O 1
ATOM 998 N N . CYS A 1 125 ? 5.708 6.352 -6.138 1.00 96.25 125 CYS A N 1
ATOM 999 C CA . CYS A 1 125 ? 5.329 5.957 -4.780 1.00 96.25 125 CYS A CA 1
ATOM 1000 C C . CYS A 1 125 ? 5.120 7.160 -3.851 1.00 96.25 125 CYS A C 1
ATOM 1002 O O . CYS A 1 125 ? 4.189 7.154 -3.050 1.00 96.25 125 CYS A O 1
ATOM 1004 N N . ALA A 1 126 ? 5.926 8.220 -3.978 1.00 95.44 126 ALA A N 1
ATOM 1005 C CA . ALA A 1 126 ? 5.769 9.431 -3.170 1.00 95.44 126 ALA A CA 1
ATOM 1006 C C . ALA A 1 126 ? 4.488 10.227 -3.487 1.00 95.44 126 ALA A C 1
ATOM 1008 O O . ALA A 1 126 ? 4.048 11.023 -2.658 1.00 95.44 126 ALA A O 1
ATOM 1009 N N . LEU A 1 127 ? 3.876 10.025 -4.662 1.00 94.62 127 LEU A N 1
ATOM 1010 C CA . LEU A 1 127 ? 2.583 10.631 -5.008 1.00 94.62 127 LEU A CA 1
ATOM 1011 C C . LEU A 1 127 ? 1.408 9.976 -4.266 1.00 94.62 127 LEU A C 1
ATOM 1013 O O . LEU A 1 127 ? 0.318 10.548 -4.210 1.00 94.62 127 LEU A O 1
ATOM 1017 N N . LEU A 1 128 ? 1.603 8.775 -3.719 1.00 93.12 128 LEU A N 1
ATOM 1018 C CA . LEU A 1 128 ? 0.560 7.984 -3.079 1.00 93.12 128 LEU A CA 1
ATOM 1019 C C . LEU A 1 128 ? 0.658 8.166 -1.560 1.00 93.12 128 LEU A C 1
ATOM 1021 O O . LEU A 1 128 ? 1.681 7.895 -0.946 1.00 93.12 128 LEU A O 1
ATOM 1025 N N . ASN A 1 129 ? -0.435 8.620 -0.940 1.00 88.81 129 ASN A N 1
ATOM 1026 C CA . ASN A 1 129 ? -0.446 9.048 0.469 1.00 88.81 129 ASN A CA 1
ATOM 1027 C C . ASN A 1 129 ? 0.040 7.990 1.481 1.00 88.81 129 ASN A C 1
ATOM 1029 O O . ASN A 1 129 ? 0.475 8.350 2.570 1.00 88.81 129 ASN A O 1
ATOM 1033 N N . ASN A 1 130 ? -0.133 6.697 1.184 1.00 92.38 130 ASN A N 1
ATOM 1034 C CA . ASN A 1 130 ? 0.300 5.582 2.032 1.00 92.38 130 ASN A CA 1
ATOM 1035 C C . ASN A 1 130 ? 0.400 4.275 1.226 1.00 92.38 130 ASN A C 1
ATOM 1037 O O . ASN A 1 130 ? -0.205 4.156 0.158 1.00 92.38 130 ASN A O 1
ATOM 1041 N N . ASP A 1 131 ? 1.080 3.270 1.785 1.00 94.69 131 ASP A N 1
ATOM 1042 C CA . ASP A 1 131 ? 1.331 1.980 1.122 1.00 94.69 131 ASP A CA 1
ATOM 1043 C C . ASP A 1 131 ? 0.051 1.222 0.754 1.00 94.69 131 ASP A C 1
ATOM 1045 O O . ASP A 1 131 ? -0.041 0.582 -0.289 1.00 94.69 131 ASP A O 1
ATOM 1049 N N . SER A 1 132 ? -0.983 1.307 1.593 1.00 94.06 132 SER A N 1
ATOM 1050 C CA . SER A 1 132 ? -2.260 0.637 1.316 1.00 94.06 132 SER A CA 1
ATOM 1051 C C . SER A 1 132 ? -2.984 1.271 0.127 1.00 94.06 132 SER A C 1
ATOM 1053 O O . SER A 1 132 ? -3.598 0.573 -0.678 1.00 94.06 132 SER A O 1
ATOM 1055 N N . ASN A 1 133 ? -2.901 2.594 -0.015 1.00 94.12 133 ASN A N 1
ATOM 1056 C CA . ASN A 1 133 ? -3.398 3.314 -1.181 1.00 94.12 133 ASN A CA 1
ATOM 1057 C C . ASN A 1 133 ? -2.552 3.019 -2.417 1.00 94.12 133 ASN A C 1
ATOM 1059 O O . ASN A 1 133 ? -3.125 2.897 -3.497 1.00 94.12 133 ASN A O 1
ATOM 1063 N N . ALA A 1 134 ? -1.237 2.846 -2.261 1.00 95.81 134 ALA A N 1
ATOM 1064 C CA . ALA A 1 134 ? -0.375 2.434 -3.357 1.00 95.81 134 ALA A CA 1
ATOM 1065 C C . ALA A 1 134 ? -0.780 1.063 -3.909 1.00 95.81 134 ALA A C 1
ATOM 1067 O O . ALA A 1 134 ? -1.001 0.936 -5.112 1.00 95.81 134 ALA A O 1
ATOM 1068 N N . GLN A 1 135 ? -1.009 0.077 -3.034 1.00 96.62 135 GLN A N 1
ATOM 1069 C CA . GLN A 1 135 ? -1.489 -1.241 -3.453 1.00 96.62 135 GLN A CA 1
ATOM 1070 C C . GLN A 1 135 ? -2.860 -1.174 -4.133 1.00 96.62 135 GLN A C 1
ATOM 1072 O O . GLN A 1 135 ? -3.062 -1.804 -5.168 1.00 96.62 135 GLN A O 1
ATOM 1077 N N . ARG A 1 136 ? -3.812 -0.401 -3.589 1.00 95.00 136 ARG A N 1
ATOM 1078 C CA . ARG A 1 136 ? -5.126 -0.216 -4.234 1.00 95.00 136 ARG A CA 1
ATOM 1079 C C . ARG A 1 136 ? -4.977 0.373 -5.629 1.00 95.00 136 ARG A C 1
ATOM 1081 O O . ARG A 1 136 ? -5.562 -0.146 -6.569 1.00 95.00 136 ARG A O 1
ATOM 1088 N N . PHE A 1 137 ? -4.188 1.436 -5.762 1.00 94.81 137 PHE A N 1
ATOM 1089 C CA . PHE A 1 137 ? -3.963 2.093 -7.043 1.00 94.81 137 PHE A CA 1
ATOM 1090 C C . PHE A 1 137 ? -3.290 1.156 -8.055 1.00 94.81 137 PHE A C 1
ATOM 1092 O O . PHE A 1 137 ? -3.695 1.116 -9.215 1.00 94.81 137 PHE A O 1
ATOM 1099 N N . PHE A 1 138 ? -2.309 0.371 -7.610 1.00 96.31 138 PHE A N 1
ATOM 1100 C CA . PHE A 1 138 ? -1.626 -0.632 -8.421 1.00 96.31 138 PHE A CA 1
ATOM 1101 C C . PHE A 1 138 ? -2.589 -1.693 -8.961 1.00 96.31 138 PHE A C 1
ATOM 1103 O O . PHE A 1 138 ? -2.663 -1.890 -10.172 1.00 96.31 138 PHE A O 1
ATOM 1110 N N . LEU A 1 139 ? -3.395 -2.303 -8.089 1.00 95.44 139 LEU A N 1
ATOM 1111 C CA . LEU A 1 139 ? -4.401 -3.290 -8.489 1.00 95.44 139 LEU A CA 1
ATOM 1112 C C . LEU A 1 139 ? -5.478 -2.671 -9.396 1.00 95.44 139 LEU A C 1
ATOM 1114 O O . LEU A 1 139 ? -5.901 -3.286 -10.370 1.00 95.44 139 LEU A O 1
ATOM 1118 N N . ASN A 1 140 ? -5.875 -1.422 -9.138 1.00 94.12 140 ASN A N 1
ATOM 1119 C CA . ASN A 1 140 ? -6.841 -0.705 -9.976 1.00 94.12 140 ASN A CA 1
ATOM 1120 C C . ASN A 1 140 ? -6.294 -0.395 -11.372 1.00 94.12 140 ASN A C 1
ATOM 1122 O O . ASN A 1 140 ? -7.047 -0.293 -12.335 1.00 94.12 140 ASN A O 1
ATOM 1126 N N . SER A 1 141 ? -4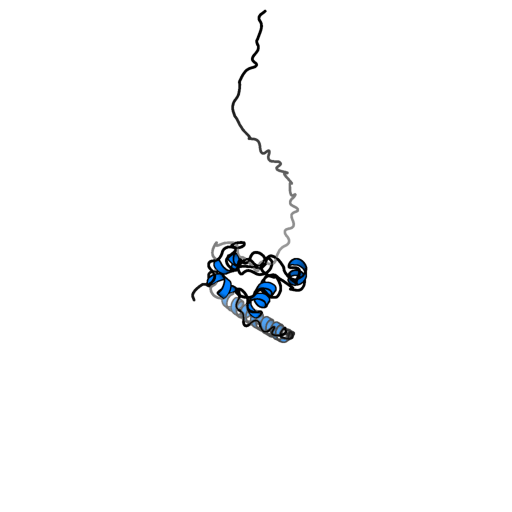.975 -0.245 -11.481 1.00 92.69 141 SER A N 1
ATOM 1127 C CA . SER A 1 141 ? -4.280 0.046 -12.735 1.00 92.69 141 SER A CA 1
ATOM 1128 C C . SER A 1 141 ? -3.956 -1.214 -13.551 1.00 92.69 141 SER A C 1
ATOM 1130 O O . SER A 1 141 ? -3.294 -1.102 -14.583 1.00 92.69 141 SER A O 1
ATOM 1132 N N . GLY A 1 142 ? -4.419 -2.395 -13.118 1.00 92.81 142 GLY A N 1
ATOM 1133 C CA . GLY A 1 142 ? -4.181 -3.679 -13.788 1.00 92.81 142 GLY A CA 1
ATOM 1134 C C . GLY A 1 142 ? -2.997 -4.478 -13.239 1.00 92.81 142 GLY A C 1
ATOM 1135 O O . GLY A 1 142 ? -2.565 -5.440 -13.875 1.00 92.81 142 GLY A O 1
ATOM 1136 N N . GLY A 1 143 ? -2.455 -4.085 -12.086 1.00 94.69 143 GLY A N 1
ATOM 1137 C CA . GLY A 1 143 ? -1.524 -4.919 -11.341 1.00 94.69 143 GLY A CA 1
ATOM 1138 C C . GLY A 1 143 ? -2.226 -6.168 -10.784 1.00 94.69 143 GLY A C 1
ATOM 1139 O O . GLY A 1 143 ? -3.428 -6.128 -10.513 1.00 94.69 143 GLY A O 1
ATOM 1140 N N . PRO A 1 144 ? -1.491 -7.261 -10.542 1.00 95.31 144 PRO A N 1
ATOM 1141 C CA . PRO A 1 144 ? -0.033 -7.347 -10.586 1.00 95.31 144 PRO A CA 1
ATOM 1142 C C . PRO A 1 144 ? 0.585 -7.702 -11.951 1.00 95.31 144 PRO A C 1
ATOM 1144 O O . PRO A 1 144 ? 1.808 -7.621 -12.120 1.00 95.31 144 PRO A O 1
ATOM 1147 N N . GLU A 1 145 ? -0.241 -8.051 -12.935 1.00 94.56 145 GLU A N 1
ATOM 1148 C CA . GLU A 1 145 ? 0.200 -8.405 -14.283 1.00 94.56 145 GLU A CA 1
ATOM 1149 C C . GLU A 1 145 ? 0.822 -7.210 -15.011 1.00 94.56 145 GLU A C 1
ATOM 1151 O O . GLU A 1 145 ? 1.840 -7.363 -15.691 1.00 94.56 145 GLU A O 1
ATOM 1156 N N . ILE A 1 146 ? 0.238 -6.018 -14.853 1.00 94.06 146 ILE A N 1
ATOM 1157 C CA . ILE A 1 146 ? 0.677 -4.799 -15.532 1.00 94.06 146 ILE A CA 1
ATOM 1158 C C . ILE A 1 146 ? 1.116 -3.753 -14.505 1.00 94.06 146 ILE A C 1
ATOM 1160 O O . ILE A 1 146 ? 0.313 -3.257 -13.721 1.00 94.06 146 ILE A O 1
ATOM 1164 N N . ASP A 1 147 ? 2.383 -3.345 -14.580 1.00 95.69 147 ASP A N 1
ATOM 1165 C CA . ASP A 1 147 ? 2.927 -2.237 -13.791 1.00 95.69 147 ASP A CA 1
ATOM 1166 C C . ASP A 1 147 ? 3.282 -1.042 -14.689 1.00 95.69 147 ASP A C 1
ATOM 1168 O O . ASP A 1 147 ? 4.424 -0.849 -15.110 1.00 95.69 147 ASP A O 1
ATOM 1172 N N . THR A 1 148 ? 2.277 -0.230 -15.023 1.00 92.44 148 THR A N 1
ATOM 1173 C CA . THR A 1 148 ? 2.470 0.951 -15.886 1.00 92.44 148 THR A CA 1
ATOM 1174 C C . THR A 1 148 ? 3.228 2.086 -15.201 1.00 92.44 148 THR A C 1
ATOM 1176 O O . THR A 1 148 ? 3.764 2.959 -15.885 1.00 92.44 148 THR A O 1
ATOM 1179 N N . LYS A 1 149 ? 3.265 2.092 -13.864 1.00 95.44 149 LYS A N 1
ATOM 1180 C CA . LYS A 1 149 ? 3.791 3.185 -13.041 1.00 95.44 149 LYS A CA 1
ATOM 1181 C C . LYS A 1 149 ? 5.069 2.830 -12.292 1.00 95.44 149 LYS A C 1
ATOM 1183 O O . LYS A 1 149 ? 5.569 3.658 -11.541 1.00 95.44 149 LYS A O 1
ATOM 1188 N N . ASN A 1 150 ? 5.644 1.661 -12.560 1.00 96.62 150 ASN A N 1
ATOM 1189 C CA . ASN A 1 150 ? 6.857 1.194 -11.897 1.00 96.62 150 ASN A CA 1
ATOM 1190 C C . ASN A 1 150 ? 6.713 1.180 -10.360 1.00 96.62 150 ASN A C 1
ATOM 1192 O O . ASN A 1 150 ? 7.616 1.589 -9.626 1.00 96.62 150 ASN A O 1
ATOM 1196 N N . LEU A 1 151 ? 5.532 0.788 -9.878 1.00 97.12 151 LEU A N 1
ATOM 1197 C CA . LEU A 1 151 ? 5.231 0.708 -8.451 1.00 97.12 151 LEU A CA 1
ATOM 1198 C C . LEU A 1 151 ? 5.781 -0.578 -7.827 1.00 97.12 151 LEU A C 1
ATOM 1200 O O . LEU A 1 151 ? 6.062 -0.570 -6.636 1.00 97.12 151 LEU A O 1
ATOM 1204 N N . ASP A 1 152 ? 5.972 -1.631 -8.618 1.00 97.25 152 ASP A N 1
ATOM 1205 C CA . ASP A 1 152 ? 6.477 -2.951 -8.221 1.00 97.25 152 ASP A CA 1
ATOM 1206 C C . ASP A 1 152 ? 7.658 -3.344 -9.148 1.00 97.25 152 ASP A C 1
ATOM 1208 O O . ASP A 1 152 ? 7.507 -4.164 -10.068 1.00 97.25 152 ASP A O 1
ATOM 1212 N N . PRO A 1 153 ? 8.831 -2.692 -8.983 1.00 96.19 153 PRO A N 1
ATOM 1213 C CA . PRO A 1 153 ? 10.010 -2.910 -9.824 1.00 96.19 153 PRO A CA 1
ATOM 1214 C C . PRO A 1 153 ? 10.672 -4.276 -9.597 1.00 96.19 153 PRO A C 1
ATOM 1216 O O . PRO A 1 153 ? 11.333 -4.793 -10.498 1.00 96.19 153 PRO A O 1
ATOM 1219 N N . ASP A 1 154 ? 10.529 -4.852 -8.404 1.00 95.56 154 ASP A N 1
ATOM 1220 C CA . ASP A 1 154 ? 11.002 -6.191 -8.052 1.00 95.56 154 ASP A CA 1
ATOM 1221 C C . ASP A 1 154 ? 10.060 -7.298 -8.546 1.00 95.56 154 ASP A C 1
ATOM 1223 O O . ASP A 1 154 ? 10.496 -8.440 -8.734 1.00 95.56 154 ASP A O 1
ATOM 1227 N N . GLY A 1 155 ? 8.817 -6.958 -8.881 1.00 96.75 155 GLY A N 1
ATOM 1228 C CA . GLY A 1 155 ? 7.869 -7.854 -9.528 1.00 96.75 155 GLY A CA 1
ATOM 1229 C C . GLY A 1 155 ? 7.292 -8.886 -8.569 1.00 96.75 155 GLY A C 1
ATOM 1230 O O . GLY A 1 155 ? 7.022 -10.014 -8.988 1.00 96.75 155 GLY A O 1
ATOM 1231 N N . ASP A 1 156 ? 7.144 -8.550 -7.291 1.00 97.00 156 ASP A N 1
ATOM 1232 C CA . ASP A 1 156 ? 6.595 -9.444 -6.269 1.00 97.00 156 ASP A CA 1
ATOM 1233 C C . ASP A 1 156 ? 5.056 -9.386 -6.168 1.00 97.00 156 ASP A C 1
ATOM 1235 O O . ASP A 1 156 ? 4.417 -10.242 -5.540 1.00 97.00 156 ASP A O 1
ATOM 1239 N N . GLY A 1 157 ? 4.446 -8.437 -6.886 1.00 96.88 157 GLY A N 1
ATOM 1240 C CA . GLY A 1 157 ? 3.012 -8.166 -6.896 1.00 96.88 157 GLY A CA 1
ATOM 1241 C C . GLY A 1 157 ? 2.557 -7.206 -5.796 1.00 96.88 157 GLY A C 1
ATOM 1242 O O . GLY A 1 157 ? 1.344 -7.048 -5.595 1.00 96.88 157 GLY A O 1
ATOM 1243 N N . PHE A 1 158 ? 3.492 -6.584 -5.081 1.00 97.69 158 PHE A N 1
ATOM 1244 C CA . PHE A 1 158 ? 3.261 -5.660 -3.983 1.00 97.69 158 PHE A CA 1
ATOM 1245 C C . PHE A 1 158 ? 3.858 -4.291 -4.318 1.00 97.69 158 PHE A C 1
ATOM 1247 O O . PHE A 1 158 ? 5.043 -4.118 -4.564 1.00 97.69 158 PHE A O 1
ATOM 1254 N N . ALA A 1 159 ? 3.001 -3.279 -4.338 1.00 97.50 159 ALA A N 1
ATOM 1255 C CA . ALA A 1 159 ? 3.375 -1.934 -4.728 1.00 97.50 159 ALA A CA 1
ATOM 1256 C C . ALA A 1 159 ? 4.124 -1.204 -3.607 1.00 97.50 159 ALA A C 1
ATOM 1258 O O . ALA A 1 159 ? 3.696 -1.187 -2.447 1.00 97.50 159 ALA A O 1
ATOM 1259 N N . CYS A 1 160 ? 5.174 -0.480 -3.987 1.00 96.75 160 CYS A N 1
ATOM 1260 C CA . CYS A 1 160 ? 5.958 0.376 -3.107 1.00 96.75 160 CYS A CA 1
ATOM 1261 C C . CYS A 1 160 ? 6.503 -0.403 -1.900 1.00 96.75 160 CYS A C 1
ATOM 1263 O O . CYS A 1 160 ? 7.273 -1.341 -2.064 1.00 96.75 160 CYS A O 1
ATOM 1265 N N . GLN A 1 161 ? 6.138 -0.015 -0.674 1.00 95.81 161 GLN A N 1
ATOM 1266 C CA . GLN A 1 161 ? 6.583 -0.705 0.540 1.00 95.81 161 GLN A CA 1
ATOM 1267 C C . GLN A 1 161 ? 5.495 -1.586 1.156 1.00 95.81 161 GLN A C 1
ATOM 1269 O O . GLN A 1 161 ? 5.693 -2.103 2.262 1.00 95.81 161 GLN A O 1
ATOM 1274 N N . TRP A 1 162 ? 4.375 -1.791 0.457 1.00 97.06 162 TRP A N 1
ATOM 1275 C CA . TRP A 1 162 ? 3.243 -2.538 0.985 1.00 97.06 162 TRP A CA 1
ATOM 1276 C C . TRP A 1 162 ? 3.645 -3.954 1.410 1.00 97.06 162 TRP A C 1
ATOM 1278 O O . TRP A 1 162 ? 4.435 -4.628 0.753 1.00 97.06 162 TRP A O 1
ATOM 1288 N N . ASP A 1 163 ? 3.130 -4.389 2.560 1.00 95.88 163 ASP A N 1
ATOM 1289 C CA . ASP A 1 163 ? 3.439 -5.693 3.139 1.00 95.88 163 ASP A CA 1
ATOM 1290 C C . ASP A 1 163 ? 2.144 -6.495 3.354 1.00 95.88 163 ASP A C 1
ATOM 1292 O O . ASP A 1 163 ? 1.285 -6.084 4.149 1.00 95.88 163 ASP A O 1
ATOM 1296 N N . PRO A 1 164 ? 1.975 -7.651 2.682 1.00 96.00 164 PRO A N 1
ATOM 1297 C CA . PRO A 1 164 ? 0.795 -8.492 2.852 1.00 96.00 164 PRO A CA 1
ATOM 1298 C C . PRO A 1 164 ? 0.775 -9.243 4.194 1.00 96.00 164 PRO A C 1
ATOM 1300 O O . PRO A 1 164 ? -0.270 -9.783 4.564 1.00 96.00 164 PRO A O 1
ATOM 1303 N N . ALA A 1 165 ? 1.896 -9.321 4.923 1.00 94.69 165 ALA A N 1
ATOM 1304 C CA . ALA A 1 165 ? 2.036 -10.163 6.111 1.00 94.69 165 ALA A CA 1
ATOM 1305 C C . ALA A 1 165 ? 1.005 -9.828 7.193 1.00 94.69 165 ALA A C 1
ATOM 1307 O O . ALA A 1 165 ? 0.390 -10.739 7.747 1.00 94.69 165 ALA A O 1
ATOM 1308 N N . ILE A 1 166 ? 0.764 -8.535 7.439 1.00 91.50 166 ILE A N 1
ATOM 1309 C CA . ILE A 1 166 ? -0.210 -8.077 8.439 1.00 91.50 166 ILE A CA 1
ATOM 1310 C C . ILE A 1 166 ? -1.599 -8.625 8.097 1.00 91.50 166 ILE A C 1
ATOM 1312 O O . ILE A 1 166 ? -2.250 -9.241 8.932 1.00 91.50 166 ILE A O 1
ATOM 1316 N N . TYR A 1 167 ? -2.027 -8.495 6.842 1.00 92.75 167 TYR A N 1
ATOM 1317 C CA . TYR A 1 167 ? -3.348 -8.935 6.390 1.00 92.75 167 TYR A CA 1
ATOM 1318 C C . TYR A 1 167 ? -3.525 -10.456 6.381 1.00 92.75 167 TYR A C 1
ATOM 1320 O O . TYR A 1 167 ? -4.641 -10.943 6.544 1.00 92.75 167 TYR A O 1
ATOM 1328 N N . ARG A 1 168 ? -2.436 -11.211 6.199 1.00 93.12 168 ARG A N 1
ATOM 1329 C CA . ARG A 1 168 ? -2.444 -12.681 6.270 1.00 93.12 168 ARG A CA 1
ATOM 1330 C C . ARG A 1 168 ? -2.573 -13.198 7.704 1.00 93.12 168 ARG A C 1
ATOM 1332 O O . ARG A 1 168 ? -3.080 -14.296 7.897 1.00 93.12 168 ARG A O 1
ATOM 1339 N N . GLN A 1 169 ? -2.120 -12.424 8.690 1.00 90.56 169 GLN A N 1
ATOM 1340 C CA . GLN A 1 169 ? -2.172 -12.786 10.111 1.00 90.56 169 GLN A CA 1
ATOM 1341 C C . GLN A 1 169 ? -3.492 -12.394 10.789 1.00 90.56 169 GLN A C 1
ATOM 1343 O O . GLN A 1 169 ? -3.808 -12.922 11.854 1.00 90.56 169 GLN A O 1
ATOM 1348 N N . LEU A 1 170 ? -4.265 -11.481 10.194 1.00 86.19 170 LEU A N 1
ATOM 1349 C CA . LEU A 1 170 ? -5.565 -11.075 10.725 1.00 86.19 170 LEU A CA 1
ATOM 1350 C C . LEU A 1 170 ? -6.574 -12.228 10.606 1.00 86.19 170 LEU A C 1
ATOM 1352 O O . LEU A 1 170 ? -7.110 -12.497 9.531 1.00 86.19 170 LEU A O 1
ATOM 1356 N N . ALA A 1 171 ? -6.857 -12.884 11.730 1.00 76.25 171 ALA A N 1
ATOM 1357 C CA . ALA A 1 171 ? -8.014 -13.755 11.878 1.00 76.25 171 ALA A CA 1
ATOM 1358 C C . ALA A 1 171 ? -9.240 -12.890 12.202 1.00 76.25 171 ALA A C 1
ATOM 1360 O O . ALA A 1 171 ? -9.249 -12.174 13.204 1.00 76.25 171 ALA A O 1
ATOM 1361 N N . ILE A 1 172 ? -10.265 -12.937 11.351 1.00 71.75 172 ILE A N 1
ATOM 1362 C CA . ILE A 1 172 ? -11.588 -12.413 11.703 1.00 71.75 172 ILE A CA 1
ATOM 1363 C C . ILE A 1 172 ? -12.238 -13.508 12.557 1.00 71.75 172 ILE A C 1
ATOM 1365 O O . ILE A 1 172 ? -12.329 -14.634 12.063 1.00 71.75 172 ILE A O 1
ATOM 1369 N N . PRO A 1 173 ? -12.616 -13.243 13.821 1.00 68.88 173 PRO A N 1
ATOM 1370 C CA . PRO A 1 173 ? -13.372 -14.211 14.605 1.00 68.88 173 PRO A CA 1
ATOM 1371 C C . PRO A 1 173 ? -14.637 -14.583 13.825 1.00 68.88 173 PRO A C 1
ATOM 1373 O O . PRO A 1 173 ? -15.332 -13.692 13.342 1.00 68.88 173 PRO A O 1
ATOM 1376 N N . GLU A 1 174 ? -14.897 -15.877 13.646 1.00 69.50 174 GLU A N 1
ATOM 1377 C CA . GLU A 1 174 ? -16.215 -16.314 13.188 1.00 69.50 174 GLU A CA 1
ATOM 1378 C C . GLU A 1 174 ? -17.194 -16.109 14.353 1.00 69.50 174 GLU A C 1
ATOM 1380 O O . GLU A 1 174 ? -16.939 -16.602 15.455 1.00 69.50 174 GLU A O 1
ATOM 1385 N N . ASP A 1 175 ? -18.247 -15.323 14.113 1.00 58.53 175 ASP A N 1
ATOM 1386 C CA . ASP A 1 175 ? -19.367 -15.108 15.041 1.00 58.53 175 ASP A CA 1
ATOM 1387 C C . ASP A 1 175 ? -20.288 -16.340 15.115 1.00 58.53 175 ASP A C 1
ATOM 1389 O O . ASP A 1 175 ? -20.580 -16.936 14.048 1.00 58.53 175 ASP A O 1
#

Secondary structure (DSSP, 8-state):
---------------------------------------S-S--SS-SS---SSHHHHHHHHHHHHHHHHHHHHHHH-----PPPPP-------HHHHHHH--PPTT---S---S--SS-HHHHHHTSSSHHHHHHHHHHTTTTT--TT-S-SS-SS--TT--SHHHHH-PPPP-

Foldseek 3Di:
DDDDDDDDDDDDDDDDDDDPDDPDDDDDDDDDDDDDPDPPDDDDPDDPDDDCDPPVVVVVVVVVVVVVVVVVVVVVPDDDDDDDDPPPPVQVDDVLVVLQVDPFAVLRAPADDDPDAPADQVVLVVVQPDQVSQLSVQVVVVPPNDDNHCQCVSSRRGGPPDGSPVSNPDDDDDD

pLDDT: mean 77.37, std 20.68, range [38.28, 97.69]